Protein AF-A0A7C1M5T4-F1 (afdb_monomer_lite)

Foldseek 3Di:
DDPPPDPPPPVQKDFDWDADPPPRDTAGKWAQDPVRFIFTKIWHDPDVVDIWIDGLLSPGTDDPPRIDGADPPDDGRPPSRVVGDD

Sequence (86 aa):
MSNAYHSVHNPHAVETTFSEPETGNLRPAVWRGKSGKLHRAVGAEVHRGIRLMWTACGRSDIPADSAWLQNPDDTVTCQDCKDATP

Structure (mmCIF, N/CA/C/O backbone):
data_AF-A0A7C1M5T4-F1
#
_entry.id   AF-A0A7C1M5T4-F1
#
loop_
_atom_site.group_PDB
_atom_site.id
_atom_site.type_symbol
_atom_site.label_atom_id
_atom_site.label_alt_id
_atom_site.label_comp_id
_atom_site.label_asym_id
_atom_site.label_entity_id
_atom_site.label_seq_id
_atom_site.pdbx_PDB_ins_code
_atom_site.Cartn_x
_atom_site.Cartn_y
_atom_site.Cartn_z
_atom_site.occupancy
_atom_site.B_iso_or_equiv
_atom_site.auth_seq_id
_atom_site.auth_comp_id
_atom_site.auth_asym_id
_atom_site.auth_atom_id
_atom_site.pdbx_PDB_model_num
ATOM 1 N N . MET A 1 1 ? -12.298 -24.951 1.005 1.00 33.50 1 MET A N 1
ATOM 2 C CA . MET A 1 1 ? -10.848 -25.234 1.046 1.00 33.50 1 MET A CA 1
ATOM 3 C C . MET A 1 1 ? -10.148 -23.910 1.299 1.00 33.50 1 MET A C 1
ATOM 5 O O . MET A 1 1 ? -10.237 -23.029 0.456 1.00 33.50 1 MET A O 1
ATOM 9 N N . SER A 1 2 ? -9.605 -23.713 2.501 1.00 35.97 2 SER A N 1
ATOM 10 C CA . SER A 1 2 ? -8.915 -22.475 2.876 1.00 35.97 2 SER A CA 1
ATOM 11 C C . SER A 1 2 ? -7.458 -22.618 2.451 1.00 35.97 2 SER A C 1
ATOM 13 O O . SER A 1 2 ? -6.715 -23.349 3.101 1.00 35.97 2 SER A O 1
ATOM 15 N N . ASN A 1 3 ? -7.062 -21.985 1.344 1.00 35.47 3 ASN A N 1
ATOM 16 C CA . ASN A 1 3 ? -5.643 -21.827 1.037 1.00 35.47 3 ASN A CA 1
ATOM 17 C C . ASN A 1 3 ? -5.085 -20.831 2.049 1.00 35.47 3 ASN A C 1
ATOM 19 O O . ASN A 1 3 ? -5.189 -19.618 1.875 1.00 35.47 3 ASN A O 1
ATOM 23 N N . ALA A 1 4 ? -4.540 -21.359 3.142 1.00 36.81 4 ALA A N 1
ATOM 24 C CA . ALA A 1 4 ? -3.647 -20.608 3.996 1.00 36.81 4 ALA A CA 1
ATOM 25 C C . ALA A 1 4 ? -2.392 -20.320 3.164 1.00 36.81 4 ALA A C 1
ATOM 27 O O . ALA A 1 4 ? -1.480 -21.142 3.094 1.00 36.81 4 ALA A O 1
ATOM 28 N N . TYR A 1 5 ? -2.379 -19.176 2.476 1.00 40.34 5 TYR A N 1
ATOM 29 C CA . TYR A 1 5 ? -1.136 -18.567 2.026 1.00 40.34 5 TYR A CA 1
ATOM 30 C C . TYR A 1 5 ? -0.331 -18.293 3.296 1.00 40.34 5 TYR A C 1
ATOM 32 O O . TYR A 1 5 ? -0.561 -17.315 4.005 1.00 40.34 5 TYR A O 1
ATOM 40 N N . HIS A 1 6 ? 0.544 -19.237 3.647 1.00 40.44 6 HIS A N 1
ATOM 41 C CA . HIS A 1 6 ? 1.622 -18.994 4.590 1.00 40.44 6 HIS A CA 1
ATOM 42 C C . HIS A 1 6 ? 2.318 -17.707 4.156 1.00 40.44 6 HIS A C 1
ATOM 44 O O . HIS A 1 6 ? 2.506 -17.499 2.959 1.00 40.44 6 HIS A O 1
ATOM 50 N N . SER A 1 7 ? 2.656 -16.846 5.117 1.00 43.75 7 SER A N 1
ATOM 51 C CA . SER A 1 7 ? 3.386 -15.605 4.884 1.00 43.75 7 SER A CA 1
ATOM 52 C C . SER A 1 7 ? 4.731 -15.926 4.234 1.00 43.75 7 SER A C 1
ATOM 54 O O . SER A 1 7 ? 5.743 -16.118 4.909 1.00 43.75 7 SER A O 1
ATOM 56 N N . VAL A 1 8 ? 4.745 -16.043 2.912 1.00 47.12 8 VAL A N 1
ATOM 57 C CA . VAL A 1 8 ? 5.981 -16.063 2.156 1.00 47.12 8 VAL A CA 1
ATOM 58 C C . VAL A 1 8 ? 6.454 -14.624 2.229 1.00 47.12 8 VAL A C 1
ATOM 60 O O . VAL A 1 8 ? 5.916 -13.752 1.550 1.00 47.12 8 VAL A O 1
ATOM 63 N N . HIS A 1 9 ? 7.402 -14.350 3.124 1.00 54.50 9 HIS A N 1
ATOM 64 C CA . HIS A 1 9 ? 8.285 -13.210 2.940 1.00 54.50 9 HIS A CA 1
ATOM 65 C C . HIS A 1 9 ? 8.835 -13.340 1.522 1.00 54.50 9 HIS A C 1
ATOM 67 O O . HIS A 1 9 ? 9.645 -14.223 1.247 1.00 54.50 9 HIS A O 1
ATOM 73 N N . ASN A 1 10 ? 8.303 -12.544 0.599 1.00 61.59 10 ASN A N 1
ATOM 74 C CA . ASN A 1 10 ? 8.853 -12.440 -0.733 1.00 61.59 10 ASN A CA 1
ATOM 75 C C . ASN A 1 10 ? 10.054 -11.500 -0.596 1.00 61.59 10 ASN A C 1
ATOM 77 O O . ASN A 1 10 ? 9.831 -10.311 -0.389 1.00 61.59 10 ASN A O 1
ATOM 81 N N . PRO A 1 11 ? 11.303 -11.990 -0.690 1.00 63.06 11 PRO A N 1
ATOM 82 C CA . PRO A 1 11 ? 12.491 -11.158 -0.485 1.00 63.06 11 PRO A CA 1
ATOM 83 C C . PRO A 1 11 ? 12.655 -10.075 -1.563 1.00 63.06 11 PRO A C 1
ATOM 85 O O . PRO A 1 11 ? 13.548 -9.240 -1.468 1.00 63.06 11 PRO A O 1
ATOM 88 N N . HIS A 1 12 ? 11.821 -10.102 -2.605 1.00 67.12 12 HIS A N 1
ATOM 89 C CA . HIS A 1 12 ? 11.759 -9.091 -3.655 1.00 67.12 12 HIS A CA 1
ATOM 90 C C . HIS A 1 12 ? 10.578 -8.127 -3.485 1.00 67.12 12 HIS A C 1
ATOM 92 O O . HIS A 1 12 ? 10.366 -7.281 -4.354 1.00 67.12 12 HIS A O 1
ATOM 98 N N . ALA A 1 13 ? 9.790 -8.263 -2.413 1.00 76.94 13 ALA A N 1
ATOM 99 C CA . ALA A 1 13 ? 8.786 -7.273 -2.068 1.00 76.94 13 ALA A CA 1
ATOM 100 C C . ALA A 1 13 ? 9.494 -5.958 -1.746 1.00 76.94 13 ALA A C 1
ATOM 102 O O . ALA A 1 13 ? 10.405 -5.902 -0.929 1.00 76.94 13 ALA A O 1
ATOM 103 N N . VAL A 1 14 ? 9.081 -4.891 -2.413 1.00 84.75 14 VAL A N 1
ATOM 104 C CA . VAL A 1 14 ? 9.504 -3.538 -2.071 1.00 84.75 14 VAL A CA 1
ATOM 105 C C . VAL A 1 14 ? 8.278 -2.700 -1.774 1.00 84.75 14 VAL A C 1
ATOM 107 O O . VAL A 1 14 ? 7.183 -2.955 -2.295 1.00 84.75 14 VAL A O 1
ATOM 110 N N . GLU A 1 15 ? 8.453 -1.688 -0.928 1.00 89.31 15 GLU A N 1
ATOM 111 C CA . GLU A 1 15 ? 7.403 -0.709 -0.687 1.00 89.31 15 GLU A CA 1
ATOM 112 C C . GLU A 1 15 ? 6.981 -0.083 -2.015 1.00 89.31 15 GLU A C 1
ATOM 114 O O . GLU A 1 15 ? 7.799 0.435 -2.780 1.00 89.31 15 GLU A O 1
ATOM 119 N N . THR A 1 16 ? 5.689 -0.190 -2.324 1.00 90.81 16 THR A N 1
ATOM 120 C CA . THR A 1 16 ? 5.157 0.427 -3.532 1.00 90.81 16 THR A CA 1
ATOM 121 C C . THR A 1 16 ? 4.880 1.885 -3.228 1.00 90.81 16 THR A C 1
ATOM 123 O O . THR A 1 16 ? 4.200 2.202 -2.257 1.00 90.81 16 THR A O 1
ATOM 126 N N . THR A 1 17 ? 5.399 2.770 -4.071 1.00 92.81 17 THR A N 1
ATOM 127 C CA . THR A 1 17 ? 5.160 4.207 -3.986 1.00 92.81 17 THR A CA 1
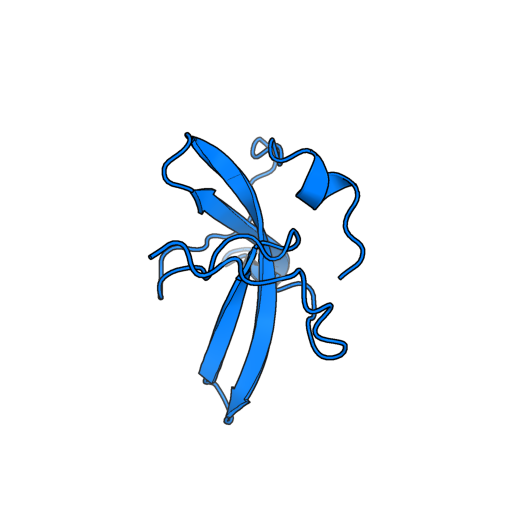ATOM 128 C C . THR A 1 17 ? 4.510 4.725 -5.260 1.00 92.81 17 THR A C 1
ATOM 130 O O . THR A 1 17 ? 4.703 4.169 -6.346 1.00 92.81 17 THR A O 1
ATOM 133 N N . PHE A 1 18 ? 3.744 5.802 -5.121 1.00 90.62 18 PHE A N 1
ATOM 134 C CA . PHE A 1 18 ? 3.211 6.580 -6.234 1.00 90.62 18 PHE A CA 1
ATOM 135 C C . PHE A 1 18 ? 3.710 8.021 -6.145 1.00 90.62 18 PHE A C 1
ATOM 137 O O . PHE A 1 18 ? 4.038 8.505 -5.063 1.00 90.62 18 PHE A O 1
ATOM 144 N N . SER A 1 19 ? 3.779 8.695 -7.292 1.00 90.94 19 SER A N 1
ATOM 145 C CA . SER A 1 19 ? 4.178 10.099 -7.371 1.00 90.94 19 SER A CA 1
ATOM 146 C C . SER A 1 19 ? 2.977 11.007 -7.131 1.00 90.94 19 SER A C 1
ATOM 148 O O . SER A 1 19 ? 1.927 10.829 -7.748 1.00 90.94 19 SER A O 1
ATOM 150 N N . GLU A 1 20 ? 3.139 12.008 -6.272 1.00 89.50 20 GLU A N 1
ATOM 151 C CA . GLU A 1 20 ? 2.209 13.128 -6.173 1.00 89.50 20 GLU A CA 1
ATOM 152 C C . GLU A 1 20 ? 2.146 13.891 -7.507 1.00 89.50 20 GLU A C 1
ATOM 154 O O . GLU A 1 20 ? 3.204 14.208 -8.058 1.00 89.50 20 GLU A O 1
ATOM 159 N N . PRO A 1 21 ? 0.945 14.229 -8.016 1.00 85.44 21 PRO A N 1
ATOM 160 C CA . PRO A 1 21 ? 0.813 14.969 -9.273 1.00 85.44 21 PRO A CA 1
ATOM 161 C C . PRO A 1 21 ? 1.421 16.375 -9.217 1.00 85.44 21 PRO A C 1
ATOM 163 O O . PRO A 1 21 ? 2.037 16.819 -10.178 1.00 85.44 21 PRO A O 1
ATOM 166 N N . GLU A 1 22 ? 1.251 17.057 -8.083 1.00 88.94 22 GLU A N 1
ATOM 167 C CA . GLU A 1 22 ? 1.619 18.468 -7.913 1.00 88.94 22 GLU A CA 1
ATOM 168 C C . GLU A 1 22 ? 3.129 18.652 -7.702 1.00 88.94 22 GLU A C 1
ATOM 170 O O . GLU A 1 22 ? 3.737 19.590 -8.211 1.00 88.94 22 GLU A O 1
ATOM 175 N N . THR A 1 23 ? 3.740 17.762 -6.913 1.00 91.62 23 THR A N 1
ATOM 176 C CA . THR A 1 23 ? 5.109 17.933 -6.400 1.00 91.62 23 THR A CA 1
ATOM 177 C C . THR A 1 23 ? 6.106 16.938 -6.986 1.00 91.62 23 THR A C 1
ATOM 179 O O . THR A 1 23 ? 7.312 17.147 -6.872 1.00 91.62 23 THR A O 1
ATOM 182 N N . GLY A 1 24 ? 5.635 15.834 -7.575 1.00 89.75 24 GLY A N 1
ATOM 183 C CA . GLY A 1 24 ? 6.489 14.714 -7.971 1.00 89.75 24 GLY A CA 1
ATOM 184 C C . GLY A 1 24 ? 7.010 13.870 -6.798 1.00 89.75 24 GLY A C 1
ATOM 185 O O . GLY A 1 24 ? 7.769 12.925 -7.013 1.00 89.75 24 GLY A O 1
ATOM 186 N N . ASN A 1 25 ? 6.632 14.187 -5.554 1.00 90.00 25 ASN A N 1
ATOM 187 C CA . ASN A 1 25 ? 7.116 13.460 -4.385 1.00 90.00 25 ASN A CA 1
ATOM 188 C C . ASN A 1 25 ? 6.537 12.046 -4.342 1.00 90.00 25 ASN A C 1
ATOM 190 O O . ASN A 1 25 ? 5.336 11.840 -4.521 1.00 90.00 25 ASN A O 1
ATOM 194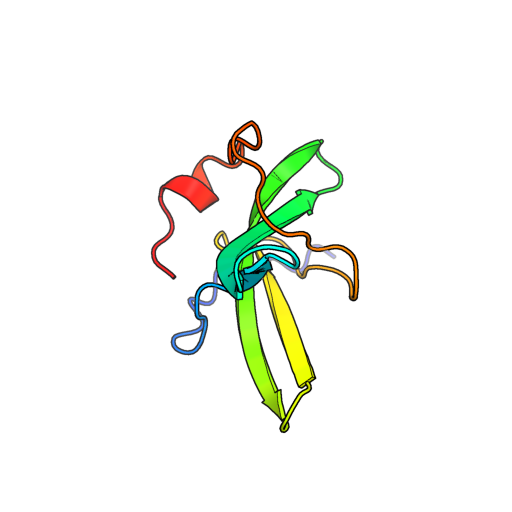 N N . LEU A 1 26 ? 7.391 11.065 -4.052 1.00 91.69 26 LEU A N 1
ATOM 195 C CA . LEU A 1 26 ? 6.961 9.684 -3.873 1.00 91.69 26 LEU A CA 1
ATOM 196 C C . LEU A 1 26 ? 6.350 9.498 -2.483 1.00 91.69 26 LEU A C 1
ATOM 198 O O . LEU A 1 26 ? 6.984 9.820 -1.477 1.00 91.69 26 LEU A O 1
ATOM 202 N N . ARG A 1 27 ? 5.148 8.921 -2.420 1.00 92.19 27 ARG A N 1
ATOM 203 C CA . ARG A 1 27 ? 4.519 8.487 -1.164 1.00 92.19 27 ARG A CA 1
ATOM 204 C C . ARG A 1 27 ? 4.158 7.009 -1.195 1.00 92.19 27 ARG A C 1
ATOM 206 O O . ARG A 1 27 ? 3.917 6.481 -2.285 1.00 92.19 27 ARG A O 1
ATOM 213 N N . PRO A 1 28 ? 4.084 6.347 -0.026 1.00 95.12 28 PRO A N 1
ATOM 214 C CA . PRO A 1 28 ? 3.634 4.966 0.056 1.00 95.12 28 PRO A CA 1
ATOM 215 C C . PRO A 1 28 ? 2.252 4.779 -0.569 1.00 95.12 28 PRO A C 1
ATOM 217 O O . PRO A 1 28 ? 1.383 5.651 -0.489 1.00 95.12 28 PRO A O 1
ATOM 220 N N . ALA A 1 29 ? 2.048 3.619 -1.176 1.00 95.88 29 ALA A N 1
ATOM 221 C CA . ALA A 1 29 ? 0.749 3.168 -1.625 1.00 95.88 29 ALA A CA 1
ATOM 222 C C . ALA A 1 29 ? 0.038 2.405 -0.499 1.00 95.88 29 ALA A C 1
ATOM 224 O O . ALA A 1 29 ? 0.640 1.630 0.253 1.00 95.88 29 ALA A O 1
ATOM 225 N N . VAL A 1 30 ? -1.271 2.601 -0.397 1.00 97.62 30 VAL A N 1
ATOM 226 C CA . VAL A 1 30 ? -2.138 1.933 0.575 1.00 97.62 30 VAL A CA 1
ATOM 227 C C . VAL A 1 30 ? -3.354 1.335 -0.111 1.00 97.62 30 VAL A C 1
ATOM 229 O O . VAL A 1 30 ? -3.727 1.713 -1.220 1.00 97.62 30 VAL A O 1
ATOM 232 N N . TRP A 1 31 ? -3.977 0.374 0.563 1.00 98.06 31 TRP A N 1
ATOM 233 C CA . TRP A 1 31 ? -5.194 -0.275 0.093 1.00 98.06 31 TRP A CA 1
ATOM 234 C C . TRP A 1 31 ? -6.109 -0.630 1.261 1.00 98.06 31 TRP A C 1
ATOM 236 O O . TRP A 1 31 ? -5.648 -1.078 2.316 1.00 98.06 31 TRP A O 1
ATOM 246 N N . ARG A 1 32 ? -7.423 -0.458 1.082 1.00 98.19 32 ARG A N 1
ATOM 247 C CA . ARG A 1 32 ? -8.428 -0.852 2.076 1.00 98.19 32 ARG A CA 1
ATOM 248 C C . ARG A 1 32 ? -9.054 -2.178 1.686 1.00 98.19 32 ARG A C 1
ATOM 250 O O . ARG A 1 32 ? -9.758 -2.282 0.686 1.00 98.19 32 ARG A O 1
ATOM 257 N N . GLY A 1 33 ? -8.814 -3.183 2.520 1.00 95.75 33 GLY A N 1
ATOM 258 C CA . GLY A 1 33 ? -9.377 -4.511 2.325 1.00 95.75 33 GLY A CA 1
ATOM 259 C C . GLY A 1 33 ? -10.866 -4.574 2.663 1.00 95.75 33 GLY A C 1
ATOM 260 O O . GLY A 1 33 ? -11.433 -3.670 3.276 1.00 95.75 33 GLY A O 1
ATOM 261 N N . LYS A 1 34 ? -11.498 -5.711 2.346 1.00 93.56 34 LYS A N 1
ATOM 262 C CA . LYS A 1 34 ? -12.929 -5.969 2.622 1.00 93.56 34 LYS A CA 1
ATOM 263 C C . LYS A 1 34 ? -13.319 -5.834 4.100 1.00 93.56 34 LYS A C 1
ATOM 265 O O . LYS A 1 34 ? -14.475 -5.578 4.404 1.00 93.56 34 LYS A O 1
ATOM 270 N N . SER A 1 35 ? -12.364 -6.003 5.015 1.00 93.50 35 SER A N 1
ATOM 271 C CA . SER A 1 35 ? -12.566 -5.823 6.460 1.00 93.50 35 SER A CA 1
ATOM 272 C C . SER A 1 35 ? -12.602 -4.354 6.902 1.00 93.50 35 SER A C 1
ATOM 274 O O . SER A 1 35 ? -12.731 -4.081 8.092 1.00 93.50 35 SER A O 1
ATOM 276 N N . GLY A 1 36 ? -12.419 -3.405 5.978 1.00 96.31 36 GLY A N 1
ATOM 277 C CA . GLY A 1 36 ? -12.320 -1.974 6.264 1.00 96.31 36 GLY A CA 1
ATOM 278 C C . GLY A 1 36 ? -10.948 -1.527 6.779 1.00 96.31 36 GLY A C 1
ATOM 279 O O . GLY A 1 36 ? -10.711 -0.322 6.890 1.00 96.31 36 GLY A O 1
ATOM 280 N N . LYS A 1 37 ? -10.023 -2.458 7.054 1.00 97.69 37 LYS A N 1
ATOM 281 C CA . LYS A 1 37 ? -8.653 -2.137 7.476 1.00 97.69 37 LYS A CA 1
ATOM 282 C C . LYS A 1 37 ? -7.852 -1.529 6.328 1.00 97.69 37 LYS A C 1
ATOM 284 O O . LYS A 1 37 ? -7.958 -1.984 5.191 1.00 97.69 37 LYS A O 1
ATOM 289 N N . LEU A 1 38 ? -7.037 -0.526 6.647 1.00 98.19 38 LEU A N 1
ATOM 290 C CA . LEU A 1 38 ? -6.071 0.064 5.730 1.00 98.19 38 LEU A CA 1
ATOM 291 C C . LEU A 1 38 ? -4.733 -0.666 5.873 1.00 98.19 38 LEU A C 1
ATOM 293 O O . LEU A 1 38 ? -4.218 -0.819 6.986 1.00 98.19 38 LEU A O 1
ATOM 297 N N . HIS A 1 39 ? -4.200 -1.127 4.750 1.00 97.56 39 HIS A N 1
ATOM 298 C CA . HIS A 1 39 ? -2.966 -1.892 4.635 1.00 97.56 39 HIS A CA 1
ATOM 299 C C . HIS A 1 39 ? -1.917 -1.095 3.861 1.00 97.56 39 HIS A C 1
ATOM 301 O O . HIS A 1 39 ? -2.262 -0.314 2.974 1.00 97.56 39 HIS A O 1
ATOM 307 N N . ARG A 1 40 ? -0.638 -1.350 4.156 1.00 96.56 40 ARG A N 1
ATOM 308 C CA . ARG A 1 40 ? 0.474 -0.934 3.291 1.00 96.56 40 ARG A CA 1
ATOM 309 C C . ARG A 1 40 ? 0.509 -1.821 2.054 1.00 96.56 40 ARG A C 1
ATOM 311 O O . ARG A 1 40 ? 0.342 -3.039 2.185 1.00 96.56 40 ARG A O 1
ATOM 318 N N . ALA A 1 41 ? 0.728 -1.220 0.892 1.00 96.06 41 ALA A N 1
ATOM 319 C CA . ALA A 1 41 ? 0.928 -1.936 -0.357 1.00 96.06 41 ALA A CA 1
ATOM 320 C C . ALA A 1 41 ? 2.426 -2.138 -0.618 1.00 96.06 41 ALA A C 1
ATOM 322 O O . ALA A 1 41 ? 3.217 -1.194 -0.639 1.00 96.06 41 ALA A O 1
ATOM 323 N N . VAL A 1 42 ? 2.804 -3.387 -0.847 1.00 95.06 42 VAL A N 1
ATOM 324 C CA . VAL A 1 42 ? 4.129 -3.781 -1.330 1.00 95.06 42 VAL A CA 1
ATOM 325 C C . VAL A 1 42 ? 3.954 -4.524 -2.646 1.00 95.06 42 VAL A C 1
ATOM 327 O O . VAL A 1 42 ? 2.844 -4.930 -3.002 1.00 95.06 42 VAL A O 1
ATOM 330 N N . GLY A 1 43 ? 5.033 -4.703 -3.390 1.00 92.81 43 GLY A N 1
ATOM 331 C CA . GLY A 1 43 ? 4.941 -5.405 -4.657 1.00 92.81 43 GLY A CA 1
ATOM 332 C C . GLY A 1 43 ? 6.284 -5.679 -5.293 1.00 92.81 43 GLY A C 1
ATOM 333 O O . GLY A 1 43 ? 7.331 -5.336 -4.749 1.00 92.81 43 GLY A O 1
ATOM 334 N N . ALA A 1 44 ? 6.227 -6.276 -6.476 1.00 91.19 44 ALA A N 1
ATOM 335 C CA . ALA A 1 44 ? 7.384 -6.490 -7.331 1.00 91.19 44 ALA A CA 1
ATOM 336 C C . ALA A 1 44 ? 7.033 -6.148 -8.781 1.00 91.19 44 ALA A C 1
ATOM 338 O O . ALA A 1 44 ? 5.926 -6.421 -9.257 1.00 91.19 44 ALA A O 1
ATOM 339 N N . GLU A 1 45 ? 7.987 -5.544 -9.487 1.00 89.62 45 GLU A N 1
ATOM 340 C CA . GLU A 1 45 ? 7.915 -5.397 -10.937 1.00 89.62 45 GLU A CA 1
ATOM 341 C C . GLU A 1 45 ? 8.285 -6.737 -11.581 1.00 89.62 45 GLU A C 1
ATOM 343 O O . GLU A 1 45 ? 9.406 -7.218 -11.436 1.00 89.62 45 GLU A O 1
ATOM 348 N N . VAL A 1 46 ? 7.320 -7.366 -12.251 1.00 89.12 46 VAL A N 1
ATOM 349 C CA . VAL A 1 46 ? 7.493 -8.695 -12.873 1.00 89.12 46 VAL A CA 1
ATOM 350 C C . VAL A 1 46 ? 7.855 -8.602 -14.353 1.00 89.12 46 VAL A C 1
ATOM 352 O O . VAL A 1 46 ? 8.370 -9.548 -14.941 1.00 89.12 46 VAL A O 1
ATOM 355 N N . HIS A 1 47 ? 7.587 -7.450 -14.959 1.00 88.50 47 HIS A N 1
ATOM 356 C CA . HIS A 1 47 ? 7.984 -7.075 -16.308 1.00 88.50 47 HIS A CA 1
ATOM 357 C C . HIS A 1 47 ? 8.043 -5.549 -16.366 1.00 88.50 47 HIS A C 1
ATOM 359 O O . HIS A 1 47 ? 7.377 -4.893 -15.570 1.00 88.50 47 HIS A O 1
ATOM 365 N N . ARG A 1 48 ? 8.775 -4.973 -17.328 1.00 87.81 48 ARG A N 1
ATOM 366 C CA . ARG A 1 48 ? 8.854 -3.515 -17.503 1.00 87.81 48 ARG A CA 1
ATOM 367 C C . ARG A 1 48 ? 7.454 -2.890 -17.521 1.00 87.81 48 ARG A C 1
ATOM 369 O O . ARG A 1 48 ? 6.678 -3.173 -18.436 1.00 87.81 48 ARG A O 1
ATOM 376 N N . GLY A 1 49 ? 7.157 -2.062 -16.521 1.00 84.56 49 GLY A N 1
ATOM 377 C CA . GLY A 1 49 ? 5.874 -1.369 -16.358 1.00 84.56 49 GLY A CA 1
ATOM 378 C C . GLY A 1 49 ? 4.716 -2.218 -15.816 1.00 84.56 49 GLY A C 1
ATOM 379 O O . GLY A 1 49 ? 3.615 -1.695 -15.674 1.00 84.56 49 GLY A O 1
ATOM 380 N N . ILE A 1 50 ? 4.934 -3.498 -15.494 1.00 87.44 50 ILE A N 1
ATOM 381 C CA . ILE A 1 50 ? 3.929 -4.393 -14.906 1.00 87.44 50 ILE A CA 1
ATOM 382 C C . ILE A 1 50 ? 4.339 -4.726 -13.475 1.00 87.44 50 ILE A C 1
ATOM 384 O O . ILE A 1 50 ? 5.338 -5.408 -13.232 1.00 87.44 50 ILE A O 1
ATOM 388 N N . ARG A 1 51 ? 3.521 -4.284 -12.519 1.00 88.44 51 ARG A N 1
ATOM 389 C CA . ARG A 1 51 ? 3.718 -4.533 -11.092 1.00 88.44 51 ARG A CA 1
ATOM 390 C C . ARG A 1 51 ? 2.575 -5.367 -10.534 1.00 88.44 51 ARG A C 1
ATOM 392 O O . ARG A 1 51 ? 1.409 -5.072 -10.779 1.00 88.44 51 ARG A O 1
ATOM 399 N N . LEU A 1 52 ? 2.929 -6.385 -9.759 1.00 92.62 52 LEU A N 1
ATOM 400 C CA . LEU A 1 52 ? 1.987 -7.103 -8.907 1.00 92.62 52 LEU A CA 1
ATOM 401 C C . LEU A 1 52 ? 2.083 -6.530 -7.496 1.00 92.62 52 LEU A C 1
ATOM 403 O O . LEU A 1 52 ? 3.183 -6.213 -7.040 1.00 92.62 52 LEU A O 1
ATOM 407 N N . MET A 1 53 ? 0.941 -6.382 -6.828 1.00 95.00 53 MET A N 1
ATOM 408 C CA . MET A 1 53 ? 0.851 -5.767 -5.505 1.00 95.00 53 MET A CA 1
ATOM 409 C C . MET A 1 53 ? 0.108 -6.673 -4.529 1.00 95.00 53 MET A C 1
ATOM 411 O O . MET A 1 53 ? -0.875 -7.325 -4.881 1.00 95.00 53 MET A O 1
ATOM 415 N N . TRP A 1 54 ? 0.549 -6.656 -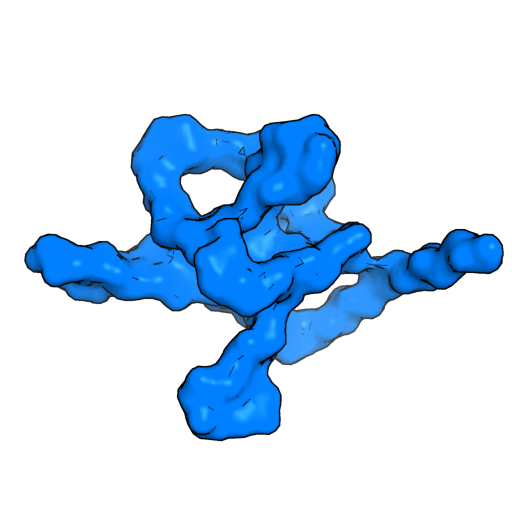3.280 1.00 95.06 54 TRP A N 1
ATOM 416 C CA . TRP A 1 54 ? -0.082 -7.338 -2.160 1.00 95.06 54 TRP A CA 1
ATOM 417 C C . TRP A 1 54 ? 0.082 -6.509 -0.886 1.00 95.06 54 TRP A C 1
ATOM 419 O O . TRP A 1 54 ? 0.807 -5.516 -0.822 1.00 95.06 54 TRP A O 1
ATOM 429 N N . THR A 1 55 ? -0.654 -6.888 0.148 1.00 95.56 55 THR A N 1
ATOM 430 C CA . THR A 1 55 ? -0.545 -6.259 1.467 1.00 95.56 55 THR A CA 1
ATOM 431 C C . THR A 1 55 ? 0.787 -6.612 2.123 1.00 95.56 55 THR A C 1
ATOM 433 O O . THR A 1 55 ? 1.211 -7.763 2.061 1.00 95.56 55 THR A O 1
ATOM 436 N N . ALA A 1 56 ? 1.420 -5.662 2.816 1.00 94.50 56 ALA A N 1
ATOM 437 C CA . ALA A 1 56 ? 2.699 -5.894 3.506 1.00 94.50 56 ALA A CA 1
ATOM 438 C C . ALA A 1 56 ? 2.643 -7.059 4.513 1.00 94.50 56 ALA A C 1
ATOM 440 O O . ALA A 1 56 ? 3.618 -7.774 4.702 1.00 94.50 56 ALA A O 1
ATOM 441 N N . CYS A 1 57 ? 1.478 -7.308 5.120 1.00 93.12 57 CYS A N 1
ATOM 442 C CA . CYS A 1 57 ? 1.272 -8.456 6.006 1.00 93.12 57 CYS A CA 1
ATOM 443 C C . CYS A 1 57 ? 1.085 -9.803 5.280 1.00 93.12 57 CYS A C 1
ATOM 445 O O . CYS A 1 57 ? 0.829 -10.812 5.934 1.00 93.12 57 CYS A O 1
ATOM 447 N N . GLY A 1 58 ? 1.147 -9.834 3.946 1.00 91.25 58 GLY A N 1
ATOM 448 C CA . GLY A 1 58 ? 1.057 -11.045 3.125 1.00 91.25 58 GLY A CA 1
ATOM 449 C C . GLY A 1 58 ? -0.317 -11.721 3.108 1.00 91.25 58 GLY A C 1
ATOM 450 O O . GLY A 1 58 ? -0.435 -12.850 2.646 1.00 91.25 58 GLY A O 1
ATOM 451 N N . ARG A 1 59 ? -1.369 -11.072 3.626 1.00 91.44 59 ARG A N 1
ATOM 452 C CA . ARG A 1 59 ? -2.692 -11.702 3.806 1.00 91.44 59 ARG A CA 1
ATOM 453 C C . ARG A 1 59 ? -3.607 -11.592 2.588 1.00 91.44 59 ARG A C 1
ATOM 455 O O . ARG A 1 59 ? -4.660 -12.229 2.555 1.00 91.44 59 ARG A O 1
ATOM 462 N N . SER A 1 60 ? -3.300 -10.711 1.644 1.00 94.06 60 SER A N 1
ATOM 463 C CA . SER A 1 60 ? -4.151 -10.441 0.481 1.00 94.06 60 SER A CA 1
ATOM 464 C C . SER A 1 60 ? -3.353 -9.815 -0.649 1.00 94.06 60 SER A C 1
ATOM 466 O O . SER A 1 60 ? -2.572 -8.893 -0.398 1.00 94.06 60 SER A O 1
ATOM 468 N N . ASP A 1 61 ? -3.629 -10.267 -1.868 1.00 95.62 61 ASP A N 1
ATOM 469 C CA . ASP A 1 61 ? -3.283 -9.555 -3.094 1.00 95.62 61 ASP A CA 1
ATOM 470 C C . ASP A 1 61 ? -4.151 -8.304 -3.231 1.00 95.62 61 ASP A C 1
ATOM 472 O O . ASP A 1 61 ? -5.318 -8.281 -2.817 1.00 95.62 61 ASP A O 1
ATOM 476 N N . ILE A 1 62 ? -3.575 -7.255 -3.809 1.00 96.06 62 ILE A N 1
ATOM 477 C CA . ILE A 1 62 ? -4.267 -5.996 -4.055 1.00 96.06 62 ILE A CA 1
ATOM 478 C C . ILE A 1 62 ? -4.761 -6.008 -5.507 1.00 96.06 62 ILE A C 1
ATOM 480 O O . ILE A 1 62 ? -3.943 -6.145 -6.419 1.00 96.06 62 ILE A O 1
ATOM 484 N N . PRO A 1 63 ? -6.077 -5.863 -5.755 1.00 95.69 63 PRO A N 1
ATOM 485 C CA . PRO A 1 63 ? -6.604 -5.754 -7.112 1.00 95.69 63 PRO A CA 1
ATOM 486 C C . PRO A 1 63 ? -5.945 -4.615 -7.899 1.00 95.69 63 PRO A C 1
ATOM 488 O O . PRO A 1 63 ? -5.617 -3.569 -7.329 1.00 95.69 63 PRO A O 1
ATOM 491 N N . ALA A 1 64 ? -5.805 -4.795 -9.214 1.00 91.25 64 ALA A N 1
ATOM 492 C CA . ALA A 1 64 ? -5.342 -3.734 -10.105 1.00 91.25 64 ALA A CA 1
ATOM 493 C C . ALA A 1 64 ? -6.169 -2.451 -9.900 1.00 91.25 64 ALA A C 1
ATOM 495 O O . ALA A 1 64 ? -7.368 -2.520 -9.621 1.00 91.25 64 ALA A O 1
ATOM 496 N N . ASP A 1 65 ? -5.499 -1.301 -9.975 1.00 91.81 65 ASP A N 1
ATOM 497 C CA . ASP A 1 65 ? -6.081 0.043 -9.837 1.00 91.81 65 ASP A CA 1
ATOM 498 C C . ASP A 1 65 ? -6.818 0.329 -8.515 1.00 91.81 65 ASP A C 1
ATOM 500 O O . ASP A 1 65 ? -7.523 1.328 -8.393 1.00 91.81 65 ASP A O 1
ATOM 504 N N . SER A 1 66 ? -6.657 -0.528 -7.500 1.00 95.94 66 SER A N 1
ATOM 505 C CA . SER A 1 66 ? -7.340 -0.355 -6.212 1.00 95.94 66 SER A CA 1
ATOM 506 C C . SER A 1 66 ? -6.466 0.234 -5.107 1.00 95.94 66 SER A C 1
ATOM 508 O O . SER A 1 66 ? -7.006 0.694 -4.103 1.00 95.94 66 SER A O 1
ATOM 510 N N . ALA A 1 67 ? -5.139 0.222 -5.264 1.00 96.81 67 ALA A N 1
ATOM 511 C CA . ALA A 1 67 ? -4.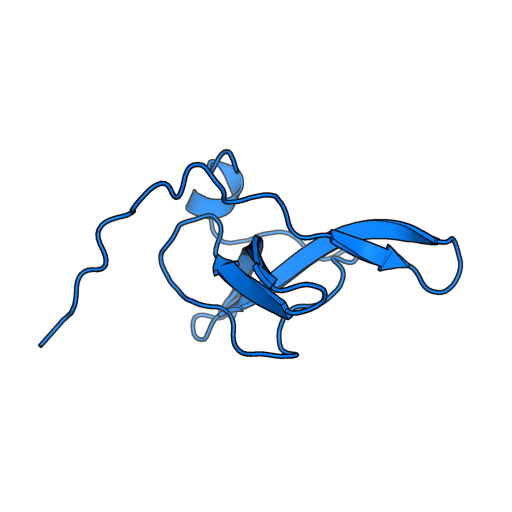231 0.939 -4.373 1.00 96.81 67 ALA A CA 1
ATOM 512 C C . ALA A 1 67 ? -4.221 2.434 -4.709 1.00 96.81 67 ALA A C 1
ATOM 514 O O . ALA A 1 67 ? -4.331 2.810 -5.875 1.00 96.81 67 ALA A O 1
ATOM 515 N N . TRP A 1 68 ? -4.014 3.283 -3.706 1.00 96.19 68 TRP A N 1
ATOM 516 C CA . TRP A 1 68 ? -3.866 4.725 -3.901 1.00 96.19 68 TRP A CA 1
ATOM 517 C C . TRP A 1 68 ? -2.719 5.293 -3.074 1.00 96.19 68 TRP A C 1
ATOM 519 O O . TRP A 1 68 ? -2.173 4.650 -2.179 1.00 96.19 68 TRP A O 1
ATOM 529 N N . LEU A 1 69 ? -2.349 6.519 -3.421 1.00 96.12 69 LEU A N 1
ATOM 530 C CA . LEU A 1 69 ? -1.334 7.323 -2.759 1.00 96.12 69 LEU A CA 1
ATOM 531 C C . LEU A 1 69 ? -1.781 7.651 -1.326 1.00 96.12 69 LEU A C 1
ATOM 533 O O . LEU A 1 69 ? -2.842 8.242 -1.143 1.00 96.12 69 LEU A O 1
ATOM 537 N N . GLN A 1 70 ? -0.987 7.291 -0.318 1.00 95.50 70 GLN A N 1
ATOM 538 C CA . GLN A 1 70 ? -1.341 7.533 1.080 1.00 95.50 70 GLN A CA 1
ATOM 539 C C . GLN A 1 70 ? -1.454 9.035 1.379 1.00 95.50 70 GLN A C 1
ATOM 541 O O . GLN A 1 70 ? -0.469 9.773 1.282 1.00 95.50 70 GLN A O 1
ATOM 546 N N . ASN A 1 71 ? -2.645 9.484 1.784 1.00 93.31 71 ASN A N 1
ATOM 547 C CA . ASN A 1 71 ? -2.868 10.860 2.227 1.00 93.31 71 ASN A CA 1
ATOM 548 C C . ASN A 1 71 ? -2.351 11.085 3.660 1.00 93.31 71 ASN A C 1
ATOM 550 O O . ASN A 1 71 ? -2.197 10.120 4.405 1.00 93.31 71 ASN A O 1
ATOM 554 N N . PRO A 1 72 ? -2.113 12.338 4.097 1.00 90.69 72 PRO A N 1
ATOM 555 C CA . PRO A 1 72 ? -1.655 12.611 5.464 1.00 90.69 72 PRO A CA 1
ATOM 556 C C . PRO A 1 72 ? -2.606 12.075 6.547 1.00 90.69 72 PRO A C 1
ATOM 558 O O . PRO A 1 72 ? -2.154 11.636 7.599 1.00 90.69 72 PRO A O 1
ATOM 561 N N . ASP A 1 73 ? -3.909 12.050 6.255 1.00 93.06 73 ASP A N 1
ATOM 562 C CA . ASP A 1 73 ? -4.945 11.558 7.171 1.00 93.06 73 ASP A CA 1
ATOM 563 C C . ASP A 1 73 ? -5.144 10.030 7.098 1.00 93.06 73 ASP A C 1
ATOM 565 O O . ASP A 1 73 ? -5.844 9.437 7.926 1.00 93.06 73 ASP A O 1
ATOM 569 N N . ASP A 1 74 ? -4.519 9.355 6.125 1.00 94.69 74 ASP A N 1
ATOM 570 C CA . ASP A 1 74 ? -4.590 7.903 5.994 1.00 94.69 74 ASP A CA 1
ATOM 571 C C . ASP A 1 74 ? -3.675 7.234 7.027 1.00 94.69 74 ASP A C 1
ATOM 573 O O . ASP A 1 74 ? -2.454 7.157 6.878 1.00 94.69 74 ASP A O 1
ATOM 577 N N . THR A 1 75 ? -4.279 6.666 8.070 1.00 96.25 75 THR A N 1
ATOM 578 C CA . THR A 1 75 ? -3.562 5.851 9.058 1.00 96.25 75 THR A CA 1
ATOM 579 C C . THR A 1 75 ? -3.696 4.367 8.727 1.00 96.25 75 THR A C 1
ATOM 581 O O . THR A 1 75 ? -4.803 3.828 8.696 1.00 96.25 75 THR A O 1
ATOM 584 N N . VAL A 1 76 ? -2.573 3.670 8.523 1.00 96.81 76 VAL A N 1
ATOM 585 C CA . VAL A 1 76 ? -2.548 2.204 8.361 1.00 96.81 76 VAL A CA 1
ATOM 586 C C . VAL A 1 76 ? -3.138 1.560 9.617 1.00 96.81 76 VAL A C 1
ATOM 588 O O . VAL A 1 76 ? -2.579 1.680 10.705 1.00 96.81 76 VAL A O 1
ATOM 591 N N . THR A 1 77 ? -4.279 0.877 9.493 1.00 98.12 77 THR A N 1
ATOM 592 C CA . THR A 1 77 ? -4.994 0.280 10.638 1.00 98.12 77 THR A CA 1
ATOM 593 C C . THR A 1 77 ? -4.763 -1.222 10.789 1.00 98.12 77 THR A C 1
ATOM 595 O O . THR A 1 77 ? -5.097 -1.797 11.826 1.00 98.12 77 THR A O 1
ATOM 598 N N . CYS A 1 78 ? -4.167 -1.887 9.797 1.00 96.69 78 CY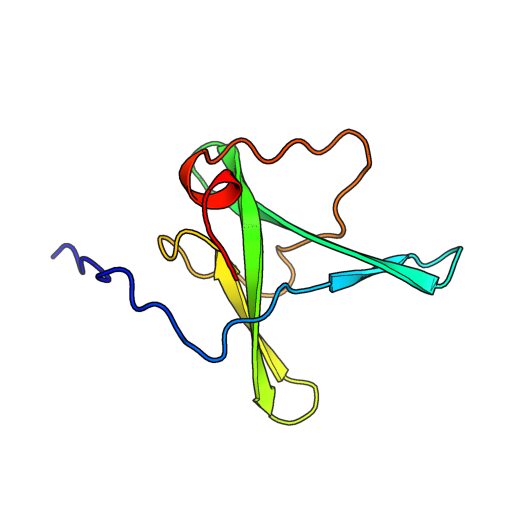S A N 1
ATOM 599 C CA . CYS A 1 78 ? -3.701 -3.261 9.953 1.00 96.69 78 CYS A CA 1
ATOM 600 C C . CYS A 1 78 ? -2.427 -3.295 10.810 1.00 96.69 78 CYS A C 1
ATOM 602 O O . CYS A 1 78 ? -1.383 -2.833 10.361 1.00 96.69 78 CYS A O 1
ATOM 604 N N . GLN A 1 79 ? -2.515 -3.861 12.020 1.00 95.88 79 GLN A N 1
ATOM 605 C CA . GLN A 1 79 ? -1.387 -3.918 12.956 1.00 95.88 79 GLN A CA 1
ATOM 606 C C . GLN A 1 79 ? -0.183 -4.663 12.364 1.00 95.88 79 GLN A C 1
ATOM 608 O O . GLN A 1 79 ? 0.896 -4.095 12.303 1.00 95.88 79 GLN A O 1
ATOM 613 N N . ASP A 1 80 ? -0.398 -5.837 11.770 1.00 94.44 80 ASP A N 1
ATOM 614 C CA . ASP A 1 80 ? 0.663 -6.585 11.087 1.00 94.44 80 ASP A CA 1
ATOM 615 C C . ASP A 1 80 ? 1.372 -5.776 9.992 1.00 94.44 80 ASP A C 1
ATOM 617 O O . ASP A 1 80 ? 2.558 -5.959 9.768 1.00 94.44 80 ASP A O 1
ATOM 621 N N . CYS A 1 81 ? 0.667 -4.882 9.285 1.00 93.94 81 CYS A N 1
ATOM 622 C CA . CYS A 1 81 ? 1.305 -4.027 8.277 1.00 93.94 81 CYS A CA 1
ATOM 623 C C . CYS A 1 81 ? 2.176 -2.931 8.904 1.00 93.94 81 CYS A C 1
ATOM 625 O O . CYS A 1 81 ? 3.122 -2.488 8.257 1.00 93.94 81 CYS A O 1
ATOM 627 N N . LYS A 1 82 ? 1.855 -2.468 10.119 1.00 93.00 82 LYS A N 1
ATOM 628 C CA . LYS A 1 82 ? 2.695 -1.502 10.843 1.00 93.00 82 LYS A CA 1
ATOM 629 C C . LYS A 1 82 ? 4.016 -2.135 11.268 1.00 93.00 82 LYS A C 1
ATOM 631 O O . LYS A 1 82 ? 5.041 -1.471 11.209 1.00 93.00 82 LYS A O 1
ATOM 636 N N . ASP A 1 83 ? 3.960 -3.407 11.651 1.00 88.75 83 ASP A N 1
ATOM 637 C CA . ASP A 1 83 ? 5.105 -4.152 12.176 1.00 88.75 83 ASP A CA 1
ATOM 638 C C . ASP A 1 83 ? 5.904 -4.863 11.064 1.00 88.75 83 ASP A C 1
ATOM 640 O O . ASP A 1 83 ? 7.024 -5.313 11.290 1.00 88.75 83 ASP A O 1
ATOM 644 N N . ALA A 1 84 ? 5.340 -4.969 9.855 1.00 82.19 84 ALA A N 1
ATOM 645 C CA . ALA A 1 84 ? 5.990 -5.602 8.714 1.00 82.19 84 ALA A CA 1
ATOM 646 C C . ALA A 1 84 ? 7.130 -4.742 8.151 1.00 82.19 84 ALA A C 1
ATOM 648 O O . ALA A 1 84 ? 6.930 -3.600 7.723 1.00 82.19 84 ALA A O 1
ATOM 649 N N . THR A 1 85 ? 8.313 -5.338 8.056 1.00 71.44 85 THR A N 1
ATOM 650 C CA . THR A 1 85 ? 9.388 -4.844 7.193 1.00 71.44 85 THR A CA 1
ATOM 651 C C . THR A 1 85 ? 9.064 -5.237 5.743 1.00 71.44 85 THR A C 1
ATOM 653 O O . THR A 1 85 ? 8.622 -6.371 5.543 1.00 71.44 85 THR A O 1
ATOM 656 N N . PRO A 1 86 ? 9.202 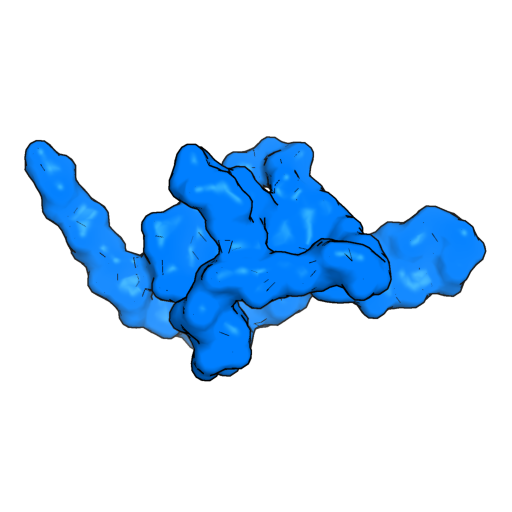-4.326 4.758 1.00 59.22 86 PRO A N 1
ATOM 657 C CA . PRO A 1 86 ? 9.079 -4.685 3.348 1.00 59.22 86 PRO A CA 1
ATOM 658 C C . PRO A 1 86 ? 10.090 -5.759 2.938 1.00 59.22 86 PRO A C 1
ATOM 660 O O . PRO A 1 86 ? 11.240 -5.703 3.435 1.00 59.22 86 PRO A O 1
#

Radius of gyration: 12.91 Å; chains: 1; bounding box: 25×44×30 Å

Secondary structure (DSSP, 8-state):
----------TT-EE-EEE-TTT--EEEEEEE-TTS-EEEEEEEEEETTEEEEEETTSS-BPPTT--EEPPTT-----HHHHH---

pLDDT: mean 85.72, std 17.25, range [33.5, 98.19]